Protein AF-W1XJD4-F1 (afdb_monomer_lite)

Organism: NCBI:txid408170

Fol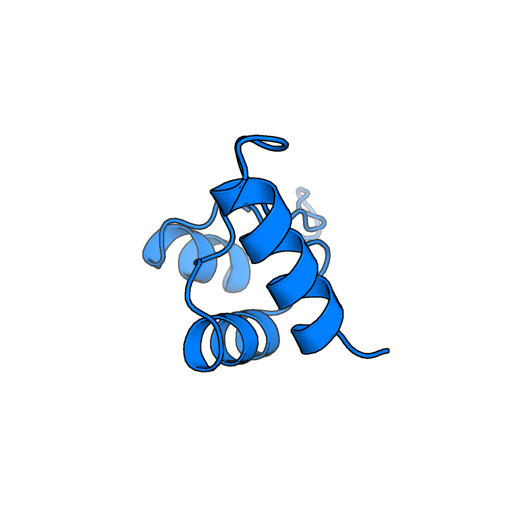dseek 3Di:
DCPLVVVVVVVVCCVVVVDVFAAAEPDALVRLVVSVVPDDDRHQEYHYDDDPVRNVVPRCVSCVVVNYHD

InterPro domains:
  IPR018170 Aldo/keto reductase, conserved site [PS00062] (10-27)
  IPR020471 Aldo-keto reductase [PR00069] (10-27)
  IPR020471 Aldo-keto reductase [PR00069] (44-70)
  IPR020471 Aldo-keto reductase [PTHR11732] (2-68)
  IPR023210 NADP-dependent oxidoreductase domain [PF00248] (6-69)
  IPR036812 NAD(P)-dependent oxidoreductase domain superfamily [G3DSA:3.20.20.100] (1-70)
  IPR036812 NAD(P)-dependent oxidoreductase domain superfamily [SSF51430] (2-69)

Sequence (70 aa):
GDVHGAWRAMEELQQAGKIRAIGVSNFHPDRLADLIAFNKVVPAVNQVEVNPFNQQLQAVPWMQSRGIQP

Secondary structure (DSSP, 8-state):
--HHHHHHHHHHHHHTTS-S---EES--HHHHHHHHHHSSSPPSBEE---BTTB--TTHHHHHHTTT-B-

Structure (mmCIF, N/CA/C/O backbone):
data_AF-W1XJD4-F1
#
_entry.id   AF-W1XJD4-F1
#
loop_
_atom_site.group_PDB
_atom_site.id
_atom_site.type_symbol
_atom_site.label_atom_id
_atom_site.label_alt_id
_atom_site.label_comp_id
_atom_site.label_asym_id
_atom_site.label_entity_id
_atom_site.label_seq_id
_atom_site.pdbx_PDB_ins_code
_atom_site.Cartn_x
_atom_site.Cartn_y
_atom_site.Cartn_z
_atom_site.occupancy
_atom_site.B_iso_or_equiv
_atom_site.auth_seq_id
_atom_site.auth_comp_id
_atom_site.auth_asym_id
_atom_site.auth_atom_id
_atom_site.pdbx_PDB_model_num
ATOM 1 N N . GLY A 1 1 ? 9.668 2.167 13.100 1.00 79.75 1 GLY A N 1
ATOM 2 C CA . GLY A 1 1 ? 8.522 2.607 13.920 1.00 79.75 1 GLY A CA 1
ATOM 3 C C . GLY A 1 1 ? 7.474 1.513 13.964 1.00 79.75 1 GLY A C 1
ATOM 4 O O . GLY A 1 1 ? 7.629 0.528 13.249 1.00 79.75 1 GLY A O 1
ATOM 5 N N . ASP A 1 2 ? 6.438 1.678 14.785 1.00 95.06 2 ASP A N 1
ATOM 6 C CA . ASP A 1 2 ? 5.338 0.712 14.907 1.00 95.06 2 ASP A CA 1
ATOM 7 C C . ASP A 1 2 ? 4.369 0.814 13.717 1.00 95.06 2 ASP A C 1
ATOM 9 O O . ASP A 1 2 ? 3.358 1.515 13.754 1.00 95.06 2 ASP A O 1
ATOM 13 N N . VAL A 1 3 ? 4.723 0.135 12.625 1.00 97.00 3 VAL A N 1
ATOM 14 C CA . VAL A 1 3 ? 3.924 0.113 11.394 1.00 97.00 3 VAL A CA 1
ATOM 15 C C . VAL A 1 3 ? 2.578 -0.578 11.618 1.00 97.00 3 VAL A C 1
ATOM 17 O O . VAL A 1 3 ? 1.568 -0.087 11.126 1.00 97.00 3 VAL A O 1
ATOM 20 N N . HIS A 1 4 ? 2.535 -1.681 12.373 1.00 97.62 4 HIS A N 1
ATOM 21 C CA . HIS A 1 4 ? 1.278 -2.397 12.606 1.00 97.62 4 HIS A CA 1
ATOM 22 C C . HIS A 1 4 ? 0.338 -1.607 13.519 1.00 97.62 4 HIS A C 1
ATOM 24 O O . HIS A 1 4 ? -0.867 -1.601 13.287 1.00 97.62 4 HIS A O 1
ATOM 30 N N . GLY A 1 5 ? 0.858 -0.919 14.539 1.00 98.06 5 GLY A N 1
ATOM 31 C CA . GLY A 1 5 ? 0.059 -0.019 15.369 1.00 98.06 5 GLY A CA 1
ATOM 32 C C . GLY A 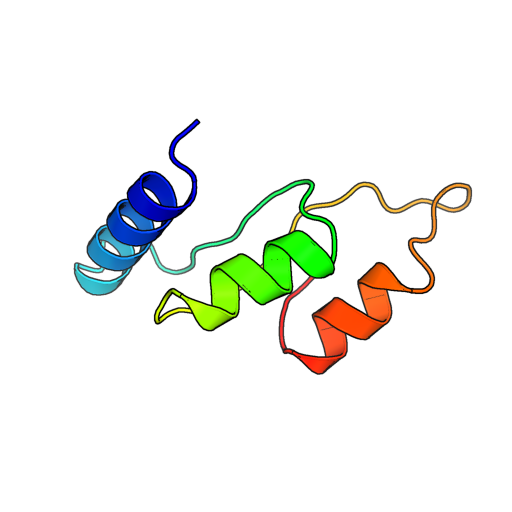1 5 ? -0.504 1.149 14.570 1.00 98.06 5 GLY A C 1
ATOM 33 O O . GLY A 1 5 ? -1.701 1.417 14.652 1.00 98.06 5 GLY A O 1
ATOM 34 N N . ALA A 1 6 ? 0.322 1.784 13.731 1.00 98.25 6 ALA A N 1
ATOM 35 C CA . ALA A 1 6 ? -0.141 2.838 12.832 1.00 98.25 6 ALA A CA 1
ATOM 36 C C . ALA A 1 6 ? -1.214 2.330 11.853 1.00 98.25 6 ALA A C 1
ATOM 38 O O . ALA A 1 6 ? -2.233 2.992 11.665 1.00 98.25 6 ALA A O 1
ATOM 39 N N . TRP A 1 7 ? -1.028 1.138 11.279 1.00 98.44 7 TRP A N 1
ATOM 40 C CA . TRP A 1 7 ? -2.001 0.539 10.367 1.00 98.44 7 TRP A CA 1
ATOM 41 C C . TRP A 1 7 ? -3.333 0.239 11.055 1.00 98.44 7 TRP A C 1
ATOM 43 O O . TRP A 1 7 ? -4.376 0.628 10.541 1.00 98.44 7 TRP A O 1
ATOM 53 N N . ARG A 1 8 ? -3.317 -0.357 12.254 1.00 98.44 8 ARG A N 1
ATOM 54 C CA . ARG A 1 8 ? -4.540 -0.602 13.038 1.00 98.44 8 ARG A CA 1
ATOM 55 C C . ARG A 1 8 ? -5.284 0.689 13.372 1.00 98.44 8 ARG A C 1
ATOM 57 O O . ARG A 1 8 ? -6.501 0.736 13.238 1.00 98.44 8 ARG A O 1
ATOM 64 N N . ALA A 1 9 ? -4.566 1.758 13.717 1.00 98.38 9 ALA A N 1
ATOM 65 C CA . ALA A 1 9 ? -5.189 3.065 13.917 1.00 98.38 9 ALA A CA 1
ATOM 66 C C . ALA A 1 9 ? -5.855 3.587 12.627 1.00 98.38 9 ALA A C 1
ATOM 68 O O . ALA A 1 9 ? -6.937 4.171 12.671 1.00 98.38 9 ALA A O 1
ATOM 69 N N . MET A 1 10 ? -5.248 3.348 11.460 1.00 98.56 10 MET A N 1
ATOM 70 C CA . MET A 1 10 ? -5.847 3.682 10.164 1.00 98.56 10 MET A CA 1
ATOM 71 C C . MET A 1 10 ? -7.083 2.814 9.854 1.00 98.56 10 MET A C 1
ATOM 73 O O . MET A 1 10 ? -8.082 3.354 9.376 1.00 98.56 10 MET A O 1
ATOM 77 N N . GLU A 1 11 ? -7.067 1.515 10.177 1.00 98.50 11 GLU A N 1
ATOM 78 C CA . GLU A 1 11 ? -8.239 0.626 10.064 1.00 98.50 11 GLU A CA 1
ATOM 79 C C . GLU A 1 11 ? -9.414 1.122 10.923 1.00 98.50 11 GLU A C 1
ATOM 81 O O . GLU A 1 11 ? -10.545 1.198 10.440 1.00 98.50 11 GLU A O 1
ATOM 86 N N . GLU A 1 12 ? -9.156 1.531 12.169 1.00 98.56 12 GLU A N 1
ATOM 87 C CA . GLU A 1 12 ? -10.176 2.085 13.071 1.00 98.56 12 GLU A CA 1
ATOM 88 C C . GLU A 1 12 ? -10.796 3.377 12.519 1.00 98.56 12 GLU A C 1
ATOM 90 O O . GLU A 1 12 ? -12.016 3.557 12.552 1.00 98.56 12 GLU A O 1
ATOM 95 N N . LEU A 1 13 ? -9.976 4.277 11.962 1.00 98.62 13 LEU A N 1
ATOM 96 C CA . LEU A 1 13 ? -10.457 5.510 11.331 1.00 98.62 13 LEU A CA 1
ATOM 97 C C . LEU A 1 13 ? -11.312 5.229 10.091 1.00 98.62 13 LEU A C 1
ATOM 99 O O . LEU A 1 13 ? -12.302 5.934 9.859 1.00 98.62 13 LEU A O 1
ATOM 103 N N . GLN A 1 14 ? -10.945 4.214 9.303 1.00 98.50 14 GLN A N 1
ATOM 104 C CA . GLN A 1 14 ? -11.727 3.784 8.148 1.00 98.50 14 GLN A CA 1
ATOM 105 C C . GLN A 1 14 ? -13.069 3.192 8.590 1.00 98.50 14 GLN A C 1
ATOM 107 O O . GLN A 1 14 ? -14.113 3.586 8.070 1.00 98.50 14 GLN A O 1
ATOM 112 N N . GLN A 1 15 ? -13.063 2.311 9.595 1.00 98.19 15 GLN A N 1
ATOM 113 C CA . GLN A 1 15 ? -14.277 1.712 10.153 1.00 98.19 15 GLN A CA 1
ATOM 114 C C . GLN A 1 15 ? -15.213 2.766 10.761 1.00 98.19 15 GLN A C 1
ATOM 116 O O . GLN A 1 15 ? -16.431 2.668 10.623 1.00 98.19 15 GLN A O 1
ATOM 121 N N . ALA A 1 16 ? -14.655 3.807 11.382 1.00 98.50 16 ALA A N 1
ATOM 122 C CA . ALA A 1 16 ? -15.407 4.950 11.893 1.00 98.50 16 ALA A CA 1
ATOM 123 C C . ALA A 1 16 ? -15.950 5.883 10.788 1.00 98.50 16 ALA A C 1
ATOM 125 O O . ALA A 1 16 ? -16.565 6.902 11.100 1.00 98.50 16 ALA A O 1
ATOM 126 N N . GLY A 1 17 ? -15.693 5.590 9.508 1.00 98.31 17 GLY A N 1
ATOM 127 C CA . GLY A 1 17 ? -16.159 6.378 8.365 1.00 98.31 17 GLY A CA 1
ATOM 128 C C . GLY A 1 17 ? -15.449 7.722 8.186 1.00 98.31 17 GLY A C 1
ATOM 129 O O . GLY A 1 17 ? -15.885 8.538 7.374 1.00 98.31 17 GLY A O 1
ATOM 130 N N . LYS A 1 18 ? -14.358 7.976 8.923 1.00 98.62 18 LYS A N 1
ATOM 131 C CA . LYS A 1 18 ? -13.605 9.242 8.850 1.00 98.62 18 LYS A CA 1
ATOM 132 C C . LYS A 1 18 ? -12.737 9.330 7.600 1.00 98.62 18 LYS A C 1
ATOM 134 O O . LYS A 1 18 ? -12.468 10.424 7.111 1.00 98.62 18 LYS A O 1
ATOM 139 N N . ILE A 1 19 ? -12.305 8.182 7.090 1.00 98.06 19 ILE A N 1
ATOM 140 C CA . ILE A 1 19 ? -11.523 8.053 5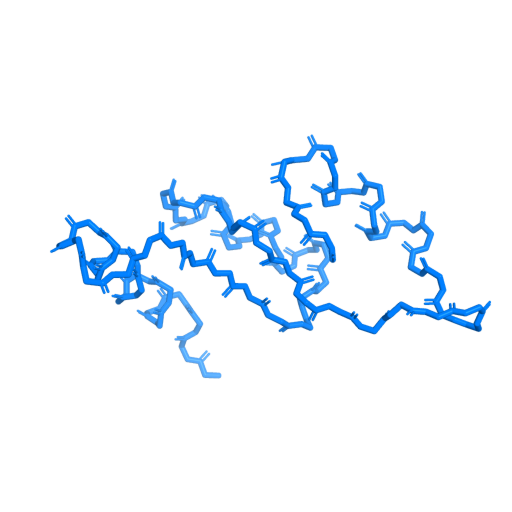.861 1.00 98.06 19 ILE A CA 1
ATOM 141 C C . ILE A 1 19 ? -12.101 6.928 5.008 1.00 98.06 19 ILE A C 1
ATOM 143 O O . ILE A 1 19 ? -12.631 5.950 5.526 1.00 98.06 19 ILE A O 1
ATOM 147 N N . ARG A 1 20 ? -12.028 7.082 3.684 1.00 98.12 20 ARG A N 1
ATOM 148 C CA . ARG A 1 20 ? -12.657 6.144 2.738 1.00 98.12 20 ARG A CA 1
ATOM 149 C C . ARG A 1 20 ? -11.761 4.952 2.406 1.00 98.12 20 ARG A C 1
ATOM 151 O O . ARG A 1 20 ? -12.249 3.839 2.241 1.00 98.12 20 ARG A O 1
ATOM 158 N N . ALA A 1 21 ? -10.457 5.187 2.313 1.00 98.19 21 ALA A N 1
ATOM 159 C CA . ALA A 1 21 ? -9.462 4.191 1.950 1.00 98.19 21 ALA A CA 1
ATOM 160 C C . ALA A 1 21 ? -8.162 4.441 2.713 1.00 98.19 21 ALA A C 1
ATOM 162 O O . ALA A 1 21 ? -7.873 5.575 3.102 1.00 98.19 21 ALA A O 1
ATOM 163 N N . ILE A 1 22 ? -7.391 3.374 2.898 1.00 98.69 22 ILE A N 1
ATOM 164 C CA . ILE A 1 22 ? -6.084 3.390 3.549 1.00 98.69 22 ILE A CA 1
ATOM 165 C C . ILE A 1 22 ? -5.069 2.667 2.671 1.00 98.69 22 ILE A C 1
ATOM 167 O O . ILE A 1 22 ? -5.403 1.724 1.954 1.00 98.69 22 ILE A O 1
ATOM 171 N N . GLY A 1 23 ? -3.828 3.133 2.707 1.00 98.50 23 GLY A N 1
ATOM 172 C CA . GLY A 1 23 ? -2.742 2.613 1.891 1.00 98.50 23 GLY A CA 1
ATOM 173 C C . GLY A 1 23 ? -1.391 2.938 2.503 1.00 98.50 23 GLY A C 1
ATOM 174 O O . GLY A 1 23 ? -1.305 3.664 3.495 1.00 98.50 23 GLY A O 1
ATOM 175 N N . VAL A 1 24 ? -0.344 2.384 1.910 1.00 98.56 24 VAL A N 1
ATOM 176 C CA . VAL A 1 24 ? 1.043 2.582 2.337 1.00 98.56 24 VAL A CA 1
ATOM 177 C C . VAL A 1 24 ? 1.849 3.270 1.236 1.00 98.56 24 VAL A C 1
ATOM 179 O O . VAL A 1 24 ? 1.337 3.575 0.158 1.00 98.56 24 VAL A O 1
ATOM 182 N N . SER A 1 25 ? 3.114 3.559 1.516 1.00 98.31 25 SER A N 1
ATOM 183 C CA . SER A 1 25 ? 4.049 4.090 0.529 1.00 98.31 25 SER A CA 1
ATOM 184 C C . SER A 1 25 ? 5.431 3.508 0.773 1.00 98.31 25 SER A C 1
ATOM 186 O O . SER A 1 25 ? 5.849 3.384 1.926 1.00 98.31 25 SER A O 1
ATOM 188 N N . ASN A 1 26 ? 6.139 3.181 -0.310 1.00 97.38 26 ASN A N 1
ATOM 189 C CA . ASN A 1 26 ? 7.491 2.618 -0.290 1.00 97.38 26 ASN A CA 1
ATOM 190 C C . ASN A 1 26 ? 7.598 1.249 0.404 1.00 97.38 26 ASN A C 1
ATOM 192 O O . ASN A 1 26 ? 8.619 0.943 1.021 1.00 97.38 26 ASN A O 1
ATOM 196 N N . PHE A 1 27 ? 6.557 0.413 0.321 1.00 98.00 27 PHE A N 1
ATOM 197 C CA . PHE A 1 27 ? 6.634 -0.954 0.843 1.00 98.00 27 PHE A CA 1
ATOM 198 C C . PHE A 1 27 ? 7.067 -1.928 -0.251 1.00 98.00 27 PHE A C 1
ATOM 200 O O . PHE A 1 27 ? 6.483 -1.971 -1.333 1.00 98.00 27 PHE A O 1
ATOM 207 N N . HIS A 1 28 ? 8.066 -2.754 0.055 1.00 96.44 28 HIS A N 1
ATOM 208 C CA . HIS A 1 28 ? 8.416 -3.903 -0.773 1.00 96.44 28 HIS A CA 1
ATOM 209 C C . HIS A 1 28 ? 7.388 -5.045 -0.608 1.00 96.44 28 HIS A C 1
ATOM 211 O O . HIS A 1 28 ? 6.661 -5.078 0.392 1.00 96.44 28 HIS A O 1
ATOM 217 N N . PRO A 1 29 ? 7.303 -5.988 -1.570 1.00 97.12 29 PRO A N 1
ATOM 218 C CA . PRO A 1 29 ? 6.332 -7.086 -1.536 1.00 97.12 29 PRO A CA 1
ATOM 219 C C . PRO A 1 29 ? 6.352 -7.941 -0.263 1.00 97.12 29 PRO A C 1
ATOM 221 O O . PRO A 1 29 ? 5.300 -8.354 0.209 1.00 97.12 29 PRO A O 1
ATOM 224 N N . ASP A 1 30 ? 7.524 -8.183 0.322 1.00 97.31 30 ASP A N 1
ATOM 225 C CA . ASP A 1 30 ? 7.689 -8.912 1.586 1.00 97.31 30 ASP A CA 1
ATOM 226 C C . ASP A 1 30 ? 7.047 -8.163 2.764 1.00 97.31 30 A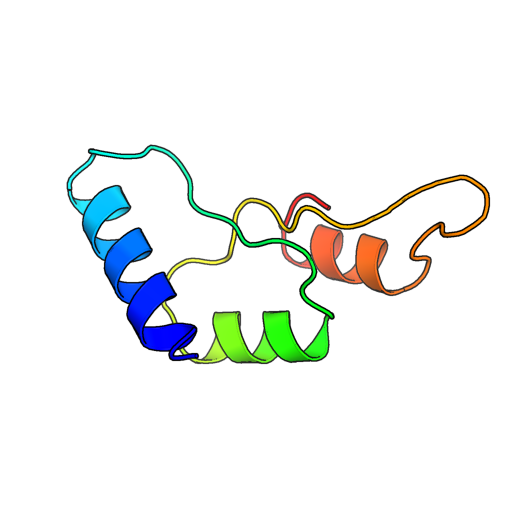SP A C 1
ATOM 228 O O . ASP A 1 30 ? 6.300 -8.749 3.546 1.00 97.31 30 ASP A O 1
ATOM 232 N N . ARG A 1 31 ? 7.254 -6.843 2.843 1.00 97.19 31 ARG A N 1
ATOM 233 C CA . ARG A 1 31 ? 6.643 -5.983 3.868 1.00 97.19 31 ARG A CA 1
ATOM 234 C C . ARG A 1 31 ? 5.141 -5.823 3.676 1.00 97.19 31 ARG A C 1
ATOM 236 O O . ARG A 1 31 ? 4.413 -5.760 4.663 1.00 97.19 31 ARG A O 1
ATOM 243 N N . LEU A 1 32 ? 4.665 -5.765 2.431 1.00 97.44 32 LEU A N 1
ATOM 244 C CA . LEU A 1 32 ? 3.230 -5.805 2.143 1.00 97.44 32 LEU A CA 1
ATOM 245 C C . LEU A 1 32 ? 2.619 -7.151 2.537 1.00 97.44 32 LEU A C 1
ATOM 247 O O . LEU A 1 32 ? 1.542 -7.168 3.124 1.00 97.44 32 LEU A O 1
ATOM 251 N N . ALA A 1 33 ? 3.288 -8.268 2.237 1.00 97.75 33 ALA A N 1
ATOM 252 C CA . ALA A 1 33 ? 2.810 -9.600 2.596 1.00 97.75 33 ALA A CA 1
ATOM 253 C C . ALA A 1 33 ? 2.660 -9.752 4.115 1.00 97.75 33 ALA A C 1
ATOM 255 O O . ALA A 1 33 ? 1.624 -10.220 4.579 1.00 97.75 33 ALA A O 1
ATOM 256 N N . ASP A 1 34 ? 3.662 -9.300 4.869 1.00 98.06 34 ASP A N 1
ATOM 257 C CA . ASP A 1 34 ? 3.643 -9.252 6.331 1.00 98.06 34 ASP A CA 1
ATOM 258 C C . ASP A 1 34 ? 2.487 -8.382 6.859 1.00 98.06 34 ASP A C 1
ATOM 260 O O . ASP A 1 34 ? 1.671 -8.834 7.664 1.00 98.06 34 ASP A O 1
ATOM 264 N N . LEU A 1 35 ? 2.330 -7.165 6.328 1.00 98.06 35 LEU A N 1
ATOM 265 C CA . LEU A 1 35 ? 1.243 -6.269 6.726 1.00 98.06 35 LEU A CA 1
ATOM 266 C C . LEU A 1 35 ? -0.139 -6.899 6.492 1.00 98.06 35 LEU A C 1
ATOM 268 O O . LEU A 1 35 ? -1.003 -6.810 7.362 1.00 98.06 35 LEU A O 1
ATOM 272 N N . ILE A 1 36 ? -0.337 -7.547 5.343 1.00 97.25 36 ILE A N 1
ATOM 273 C CA . ILE A 1 36 ? -1.604 -8.192 4.969 1.00 97.25 36 ILE A CA 1
ATOM 274 C C . ILE A 1 36 ? -1.861 -9.448 5.808 1.00 97.25 36 ILE A C 1
ATOM 276 O O . ILE A 1 36 ? -3.006 -9.734 6.137 1.00 97.25 36 ILE A O 1
ATOM 280 N N . ALA A 1 37 ? -0.819 -10.198 6.172 1.00 97.75 37 ALA A N 1
ATOM 281 C CA . ALA A 1 37 ? -0.963 -11.415 6.967 1.00 97.75 37 ALA A CA 1
ATOM 282 C C . ALA A 1 37 ? -1.410 -11.135 8.412 1.00 97.75 37 ALA A C 1
ATOM 284 O O . ALA A 1 37 ? -2.084 -11.968 9.017 1.00 97.75 37 ALA A O 1
ATOM 285 N N . PHE A 1 38 ? -1.045 -9.973 8.964 1.00 97.56 38 PHE A N 1
ATOM 286 C CA . PHE A 1 38 ? -1.276 -9.635 10.373 1.00 97.56 38 PHE A CA 1
ATOM 287 C C . PHE A 1 38 ? -2.330 -8.546 10.614 1.00 97.56 38 PHE A C 1
ATOM 289 O O . PHE A 1 38 ? -2.537 -8.151 11.763 1.00 97.56 38 PHE A O 1
ATOM 296 N N . ASN A 1 39 ? -3.003 -8.054 9.571 1.00 97.38 39 ASN A N 1
ATOM 297 C CA . ASN A 1 39 ? -4.055 -7.041 9.688 1.00 97.38 39 ASN A CA 1
ATOM 298 C C . ASN A 1 39 ? -5.267 -7.395 8.811 1.00 97.38 39 ASN A C 1
ATOM 300 O O . ASN A 1 39 ? -5.221 -8.328 8.013 1.00 97.38 39 ASN A O 1
ATOM 304 N N . LYS A 1 40 ? -6.390 -6.696 8.999 1.00 96.94 40 LYS A N 1
ATOM 305 C CA . LYS A 1 40 ? -7.680 -7.085 8.402 1.00 96.94 40 LYS A CA 1
ATOM 306 C C . LYS A 1 40 ? -7.895 -6.477 7.023 1.00 96.94 40 LYS A C 1
ATOM 308 O O . LYS A 1 40 ? -8.535 -7.091 6.172 1.00 96.94 40 LYS A O 1
ATOM 313 N N . VAL A 1 41 ? -7.415 -5.255 6.825 1.00 97.88 41 VAL A N 1
ATOM 314 C CA . VAL A 1 41 ? -7.636 -4.474 5.612 1.00 97.88 41 VAL A CA 1
ATOM 315 C C . VAL A 1 41 ? -6.404 -4.574 4.723 1.00 97.88 41 VAL A C 1
ATOM 317 O O . VAL A 1 41 ? -5.305 -4.175 5.109 1.00 97.88 41 VAL A O 1
ATOM 320 N N . VAL A 1 42 ? -6.600 -5.077 3.504 1.00 98.31 42 VAL A N 1
ATOM 321 C CA . VAL A 1 42 ? -5.581 -5.022 2.450 1.00 98.31 42 VAL A CA 1
ATOM 322 C C . VAL A 1 42 ? -5.401 -3.558 2.021 1.00 98.31 42 VAL A C 1
ATOM 324 O O . VAL A 1 42 ? -6.407 -2.889 1.767 1.00 98.31 42 VAL A O 1
ATOM 327 N N . PRO A 1 43 ? -4.162 -3.036 1.923 1.00 98.56 43 PRO A N 1
ATOM 328 C CA . PRO A 1 43 ? -3.926 -1.672 1.463 1.00 98.56 43 PRO A CA 1
ATOM 329 C C . PRO A 1 43 ? -4.549 -1.418 0.090 1.00 98.56 43 PRO A C 1
ATOM 331 O O . PRO A 1 43 ? -4.314 -2.174 -0.847 1.00 98.56 43 PRO A O 1
ATOM 334 N N . ALA A 1 44 ? -5.298 -0.326 -0.054 1.00 98.62 44 ALA A N 1
ATOM 335 C CA . ALA A 1 44 ? -5.877 0.048 -1.343 1.00 98.62 44 ALA A CA 1
ATOM 336 C C . ALA A 1 44 ? -4.802 0.512 -2.339 1.00 98.62 44 ALA A C 1
ATOM 338 O O . ALA A 1 44 ? -4.917 0.273 -3.539 1.00 98.62 44 ALA A O 1
ATOM 339 N N . VAL A 1 45 ? -3.750 1.166 -1.833 1.00 98.62 45 VAL A N 1
ATOM 340 C CA . VAL A 1 45 ? -2.609 1.640 -2.621 1.00 98.62 45 VAL A CA 1
ATOM 341 C C . VAL A 1 45 ? -1.299 1.352 -1.888 1.00 98.62 45 VAL A C 1
ATOM 343 O O . VAL A 1 45 ? -1.257 1.376 -0.652 1.00 98.62 45 VAL A O 1
ATOM 346 N N . ASN A 1 46 ? -0.227 1.134 -2.642 1.00 98.69 46 ASN A N 1
ATOM 347 C CA . ASN A 1 46 ? 1.143 1.281 -2.168 1.00 98.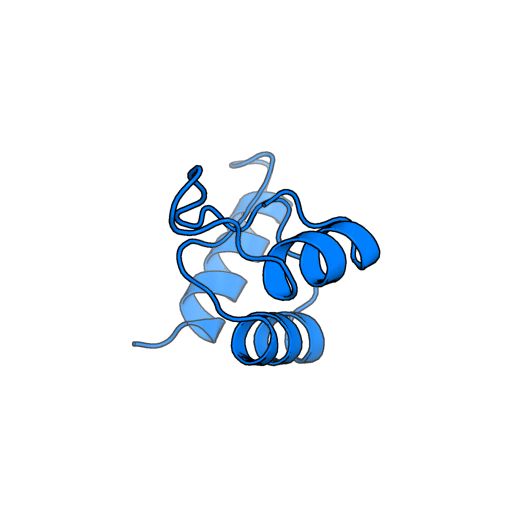69 46 ASN A CA 1
ATOM 348 C C . ASN A 1 46 ? 1.880 2.229 -3.110 1.00 98.69 46 ASN A C 1
ATOM 350 O O . ASN A 1 46 ? 2.376 1.801 -4.142 1.00 98.69 46 ASN A O 1
ATOM 354 N N . GLN A 1 47 ? 1.950 3.506 -2.740 1.00 98.50 47 GLN A N 1
ATOM 355 C CA . GLN A 1 47 ? 2.590 4.522 -3.567 1.00 98.50 47 GLN A CA 1
ATOM 356 C C . GLN A 1 47 ? 4.107 4.303 -3.584 1.00 98.50 47 GLN A C 1
ATOM 358 O O . GLN A 1 47 ? 4.786 4.555 -2.581 1.00 98.50 47 GLN A O 1
ATOM 363 N N . VAL A 1 48 ? 4.626 3.843 -4.720 1.00 97.62 48 VAL A N 1
ATOM 364 C CA . VAL A 1 48 ? 6.052 3.558 -4.930 1.00 97.62 48 VAL A CA 1
ATOM 365 C C . VAL A 1 48 ? 6.606 4.331 -6.119 1.00 97.62 48 VAL A C 1
ATOM 367 O O . VAL A 1 48 ? 5.875 4.773 -7.003 1.00 97.62 48 VAL A O 1
ATOM 370 N N . GLU A 1 49 ? 7.926 4.496 -6.153 1.00 97.75 49 GLU A N 1
ATOM 371 C CA . GLU A 1 49 ? 8.595 5.032 -7.332 1.00 97.75 49 GLU A C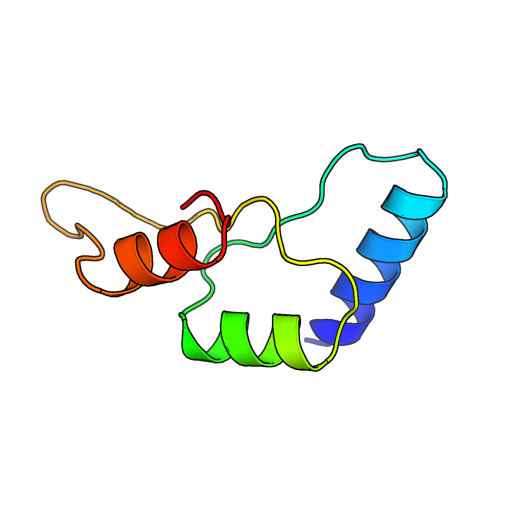A 1
ATOM 372 C C . GLU A 1 49 ? 8.439 4.062 -8.513 1.00 97.75 49 GLU A C 1
ATOM 374 O O . GLU A 1 49 ? 8.919 2.925 -8.462 1.00 97.75 49 GLU A O 1
ATOM 379 N N . VAL A 1 50 ? 7.803 4.541 -9.586 1.00 96.94 50 VAL A N 1
ATOM 380 C CA . VAL A 1 50 ? 7.719 3.849 -10.875 1.00 96.94 50 VAL A CA 1
ATOM 381 C C . VAL A 1 50 ? 8.021 4.832 -11.998 1.00 96.94 50 VAL A C 1
ATOM 383 O O . VAL A 1 50 ? 7.360 5.861 -12.134 1.00 96.94 50 VAL A O 1
ATOM 386 N N . ASN A 1 51 ? 9.026 4.527 -12.815 1.00 97.75 51 ASN A N 1
ATOM 387 C CA . ASN A 1 51 ? 9.414 5.339 -13.970 1.00 97.75 51 ASN A CA 1
ATOM 388 C C . ASN A 1 51 ? 10.139 4.472 -15.025 1.00 97.75 51 ASN A C 1
ATOM 390 O O . ASN A 1 51 ? 10.418 3.302 -14.752 1.00 97.75 51 ASN A O 1
ATOM 394 N N . PRO A 1 52 ? 10.467 4.996 -16.225 1.00 98.00 52 PRO A N 1
ATOM 395 C CA . PRO A 1 52 ? 11.138 4.211 -17.266 1.00 98.00 52 PRO A CA 1
ATOM 396 C C . PRO A 1 52 ? 12.444 3.529 -16.827 1.00 98.00 52 PRO A C 1
ATOM 398 O O . PRO A 1 52 ? 12.778 2.478 -17.374 1.00 98.00 52 PRO A O 1
ATOM 401 N N . PHE A 1 53 ? 13.144 4.089 -15.833 1.00 98.06 53 PHE A N 1
ATOM 402 C CA . PHE A 1 53 ? 14.388 3.557 -15.266 1.00 98.06 53 PHE A CA 1
ATOM 403 C C . PHE A 1 53 ? 14.175 2.689 -14.015 1.00 98.06 53 PHE A C 1
ATOM 405 O O . PHE A 1 53 ? 15.067 1.933 -13.643 1.00 98.06 53 PHE A O 1
ATOM 412 N N . ASN A 1 54 ? 12.997 2.755 -13.390 1.00 97.06 54 ASN A N 1
ATOM 413 C CA . ASN A 1 54 ? 12.612 1.957 -12.230 1.00 97.06 54 ASN A CA 1
ATOM 414 C C . ASN A 1 54 ? 11.179 1.432 -12.400 1.00 97.06 54 ASN A C 1
ATOM 416 O O . ASN A 1 54 ? 10.234 1.941 -11.809 1.00 97.06 54 ASN A O 1
ATOM 420 N N . GLN A 1 55 ? 10.990 0.435 -13.261 1.00 96.69 55 GLN A N 1
ATOM 421 C CA . GLN A 1 55 ? 9.652 -0.027 -13.665 1.00 96.69 55 GLN A CA 1
ATOM 422 C C . GLN A 1 55 ? 8.970 -0.937 -12.633 1.00 96.69 55 GLN A C 1
ATOM 424 O O . GLN A 1 55 ? 7.802 -1.279 -12.801 1.00 96.69 55 GLN A O 1
ATOM 429 N N . GLN A 1 56 ? 9.694 -1.365 -11.590 1.00 97.44 56 GLN A N 1
ATOM 430 C CA . GLN A 1 56 ? 9.178 -2.268 -10.555 1.00 97.44 56 GLN A CA 1
ATOM 431 C C . GLN A 1 56 ? 8.588 -3.577 -11.127 1.00 97.44 56 GLN A C 1
ATOM 433 O O . GLN A 1 56 ? 7.553 -4.057 -10.666 1.00 97.44 56 GLN A O 1
ATOM 438 N N . LEU A 1 57 ? 9.268 -4.186 -12.114 1.00 97.12 57 LEU A N 1
ATOM 439 C CA . LEU A 1 57 ? 8.781 -5.322 -12.926 1.00 97.12 57 LEU A CA 1
ATOM 440 C C . LEU A 1 57 ? 8.283 -6.545 -12.138 1.00 97.12 57 LEU A C 1
ATOM 442 O O . LEU A 1 57 ? 7.552 -7.363 -12.685 1.00 97.12 57 LEU A O 1
ATOM 446 N N . GLN A 1 58 ? 8.678 -6.689 -10.874 1.00 96.56 58 GLN A N 1
ATOM 447 C CA . GLN A 1 58 ? 8.192 -7.752 -9.990 1.00 96.56 58 GLN A CA 1
ATOM 448 C C . GLN A 1 58 ? 7.170 -7.239 -8.971 1.00 96.56 58 GLN A C 1
ATOM 450 O O . GLN A 1 58 ? 6.139 -7.875 -8.755 1.00 96.56 58 GLN A O 1
ATOM 455 N N . ALA A 1 59 ? 7.426 -6.081 -8.356 1.00 97.38 59 ALA A N 1
ATOM 456 C CA . ALA A 1 59 ? 6.578 -5.550 -7.296 1.00 97.38 59 ALA A CA 1
ATOM 457 C C . ALA A 1 59 ? 5.212 -5.072 -7.817 1.00 97.38 59 ALA A C 1
ATOM 459 O O . ALA A 1 59 ? 4.197 -5.340 -7.175 1.00 97.38 59 ALA A O 1
ATOM 460 N N . VAL A 1 60 ? 5.161 -4.435 -8.994 1.00 97.88 60 VAL A N 1
ATOM 461 C CA . VAL A 1 60 ? 3.912 -3.957 -9.617 1.00 97.88 60 VAL A CA 1
ATOM 462 C C . VAL A 1 60 ? 2.948 -5.108 -9.931 1.00 97.88 60 VAL A C 1
ATOM 464 O O . VAL A 1 60 ? 1.831 -5.081 -9.407 1.00 97.88 60 VAL A O 1
ATOM 467 N N . PRO A 1 61 ? 3.344 -6.162 -10.677 1.00 98.12 61 PRO A N 1
ATOM 468 C CA . PRO A 1 61 ? 2.455 -7.301 -10.912 1.00 98.12 61 PRO A CA 1
ATOM 469 C C . PRO A 1 61 ? 2.036 -8.010 -9.620 1.00 98.12 61 PRO A C 1
ATOM 471 O O . PRO A 1 61 ? 0.894 -8.455 -9.487 1.00 98.12 61 PRO A O 1
ATOM 474 N N . TRP A 1 62 ? 2.937 -8.086 -8.635 1.00 98.06 62 TRP A N 1
ATOM 475 C CA . TRP A 1 62 ? 2.630 -8.689 -7.341 1.00 98.06 62 TRP A CA 1
ATOM 476 C C . TRP A 1 62 ? 1.534 -7.918 -6.590 1.00 98.06 62 TRP A C 1
ATOM 478 O O . TRP A 1 62 ? 0.600 -8.544 -6.081 1.00 98.06 62 TRP A O 1
ATOM 488 N N . MET A 1 63 ? 1.602 -6.581 -6.570 1.00 98.44 63 MET A N 1
ATOM 489 C CA . MET A 1 63 ? 0.579 -5.715 -5.967 1.00 98.44 63 MET A CA 1
ATOM 490 C C . MET A 1 63 ? -0.766 -5.851 -6.688 1.00 98.44 63 MET A C 1
ATOM 492 O O . MET A 1 63 ? -1.785 -6.123 -6.049 1.00 98.44 63 MET A O 1
ATOM 496 N N . GLN A 1 64 ? -0.753 -5.784 -8.022 1.00 98.12 64 GLN A N 1
ATOM 497 C CA . GLN A 1 64 ? -1.958 -5.918 -8.847 1.00 98.12 64 GLN A CA 1
ATOM 498 C C . GLN A 1 64 ? -2.660 -7.266 -8.635 1.00 98.12 64 GLN A C 1
ATOM 500 O O . GLN A 1 64 ? -3.881 -7.305 -8.497 1.00 98.12 64 GLN A O 1
ATOM 505 N N . SER A 1 65 ? -1.903 -8.365 -8.511 1.00 97.94 65 SER A N 1
ATOM 506 C CA . SER A 1 65 ? -2.466 -9.702 -8.241 1.00 97.94 65 SER A CA 1
ATOM 507 C C . SER A 1 65 ? -3.218 -9.814 -6.905 1.00 97.94 65 SER A C 1
ATOM 509 O O . SER A 1 65 ? -3.973 -10.761 -6.703 1.00 97.94 65 SER A O 1
ATOM 511 N N . ARG A 1 66 ? -3.018 -8.854 -5.992 1.00 97.44 66 ARG A N 1
ATOM 512 C CA . ARG A 1 66 ? -3.655 -8.773 -4.665 1.00 97.44 66 ARG A CA 1
ATOM 513 C C . ARG A 1 66 ? -4.681 -7.646 -4.559 1.00 97.44 66 ARG A C 1
ATOM 515 O O . ARG A 1 66 ? -5.169 -7.380 -3.466 1.00 97.44 66 ARG A O 1
ATOM 522 N N . GLY A 1 67 ? -4.998 -6.983 -5.672 1.00 97.81 67 GLY A N 1
ATOM 523 C CA . GLY A 1 67 ? -5.919 -5.847 -5.689 1.00 97.81 67 GLY A CA 1
ATOM 524 C C . GLY A 1 67 ? -5.350 -4.574 -5.056 1.00 97.81 67 GLY A C 1
ATOM 525 O O . GLY A 1 67 ? -6.122 -3.706 -4.663 1.00 97.81 67 GLY A O 1
ATOM 526 N N . ILE A 1 68 ? -4.022 -4.457 -4.951 1.00 98.56 68 ILE A N 1
ATOM 527 C CA . ILE A 1 68 ? -3.338 -3.262 -4.444 1.00 98.56 68 ILE A CA 1
ATOM 528 C C . ILE A 1 68 ? -2.932 -2.410 -5.645 1.00 98.56 68 ILE A C 1
ATOM 530 O O . ILE A 1 68 ? -2.238 -2.899 -6.540 1.00 98.56 68 ILE A O 1
ATOM 534 N N . GLN A 1 69 ? -3.336 -1.140 -5.664 1.00 98.50 69 GLN A N 1
ATOM 535 C CA . GLN A 1 69 ? -2.897 -0.196 -6.690 1.00 98.50 69 GLN A CA 1
ATOM 536 C C . GLN A 1 69 ? -1.435 0.226 -6.414 1.00 98.50 69 GLN A C 1
ATOM 538 O O . GLN A 1 69 ? -1.159 0.737 -5.328 1.00 98.50 69 GLN A O 1
ATOM 543 N N . PRO A 1 70 ? -0.489 -0.006 -7.341 1.00 94.75 70 PRO A N 1
ATOM 544 C CA . PRO A 1 70 ? 0.877 0.517 -7.240 1.00 94.75 70 PRO A CA 1
ATOM 545 C C . PRO A 1 70 ? 0.950 2.031 -7.486 1.00 94.75 70 PRO A C 1
ATOM 547 O O . PRO A 1 70 ? 0.062 2.554 -8.206 1.00 94.75 70 PRO A O 1
#

Radius of gyration: 12.54 Å; chains: 1; bounding box: 30×21×33 Å

pLDDT: mean 97.58, std 2.28, range [79.75, 98.69]